Protein AF-A0A534JZP1-F1 (afdb_monomer_lite)

Secondary structure (DSSP, 8-state):
---HHHHHHHHHHHHHHHHHHHHHHTTS-HHHHH--S-GGG--TTGGG--SHHHHHHHHHHHHHHHHHHHHH--GGGTTSEE--TT-SS-EEHHHHHHHHHHHHHHHHHHHHHHHHHTT-PPPP--HHHHHHHHTT--S--

Foldseek 3Di:
DDWLVNLVLLLVLLLLQVVQQLVVVLPDDVVLVPPDPDPVPPDPPCVPQPDSVSVVVVSVVVSVVVCVVSVPDGRVQQQPWDDDPPDPGTDGNVVVSVVVSVVSVVVVVVVCVSCVVVVHHRDDRDSVQSSCVVVVNHDDD

pLDDT: mean 88.07, std 13.94, range [44.25, 98.25]

Structure (mmCIF, N/CA/C/O backbone):
data_AF-A0A534JZP1-F1
#
_entry.id   AF-A0A534JZP1-F1
#
loop_
_atom_site.group_PDB
_atom_site.id
_atom_site.type_symbol
_atom_site.label_atom_id
_atom_site.label_alt_id
_atom_site.label_comp_id
_atom_site.label_asym_id
_atom_site.label_entity_id
_atom_site.label_seq_id
_atom_site.pdbx_PDB_ins_code
_atom_site.Cartn_x
_atom_site.Cartn_y
_atom_site.Cartn_z
_atom_site.occupancy
_atom_site.B_iso_or_equiv
_atom_site.auth_seq_id
_atom_site.auth_comp_id
_atom_site.auth_asym_id
_atom_site.auth_atom_id
_atom_site.pdbx_PDB_model_num
ATOM 1 N N . MET A 1 1 ? -7.960 -10.855 17.796 1.00 68.06 1 MET A N 1
ATOM 2 C CA . MET A 1 1 ? -8.647 -9.698 17.181 1.00 68.06 1 MET A CA 1
ATOM 3 C C . MET A 1 1 ? -7.576 -8.769 16.652 1.00 68.06 1 MET A C 1
ATOM 5 O O . MET A 1 1 ? -6.584 -8.606 17.349 1.00 68.06 1 MET A O 1
ATOM 9 N N . THR A 1 2 ? -7.760 -8.219 15.453 1.00 88.12 2 THR A N 1
ATOM 10 C CA . THR A 1 2 ? -6.848 -7.235 14.850 1.00 88.12 2 THR A CA 1
ATOM 11 C C . THR A 1 2 ? -6.820 -5.955 15.683 1.00 88.12 2 THR A C 1
ATOM 13 O O . THR A 1 2 ? -7.864 -5.493 16.143 1.00 88.12 2 THR A O 1
ATOM 16 N N . THR A 1 3 ? -5.638 -5.391 15.876 1.00 97.19 3 THR A N 1
ATOM 17 C CA . THR A 1 3 ? -5.370 -4.204 16.691 1.00 97.19 3 THR A CA 1
ATOM 18 C C . THR A 1 3 ? -5.022 -3.002 15.818 1.00 97.19 3 THR A C 1
ATOM 20 O O . THR A 1 3 ? -4.689 -3.128 14.637 1.00 97.19 3 THR A O 1
ATOM 23 N N . ALA A 1 4 ? -5.037 -1.803 16.400 1.00 97.25 4 ALA A N 1
ATOM 24 C CA . ALA A 1 4 ? -4.534 -0.613 15.724 1.00 97.25 4 ALA A CA 1
ATOM 25 C C . ALA A 1 4 ? -3.031 -0.729 15.411 1.00 97.25 4 ALA A C 1
ATOM 27 O O . ALA A 1 4 ? -2.550 -0.080 14.486 1.00 97.25 4 ALA A O 1
ATOM 28 N N . SER A 1 5 ? -2.278 -1.536 16.171 1.00 97.31 5 SER A N 1
ATOM 29 C CA . SER A 1 5 ? -0.872 -1.825 15.866 1.00 97.31 5 SER A CA 1
ATOM 30 C C . SER A 1 5 ? -0.733 -2.637 14.583 1.00 97.31 5 SER A C 1
ATOM 32 O O . SER A 1 5 ? 0.073 -2.267 13.733 1.00 97.31 5 SER A O 1
ATOM 34 N N . ASP A 1 6 ? -1.570 -3.658 14.393 1.00 97.38 6 ASP A N 1
ATOM 35 C CA . ASP A 1 6 ? -1.544 -4.490 13.184 1.00 97.38 6 ASP A CA 1
ATOM 36 C C . ASP A 1 6 ? -1.789 -3.637 11.932 1.00 97.38 6 ASP A C 1
ATOM 38 O O . ASP A 1 6 ? -1.060 -3.740 10.949 1.00 97.38 6 ASP A O 1
ATOM 42 N N . PHE A 1 7 ? -2.744 -2.701 11.987 1.00 98.00 7 PHE A N 1
ATOM 43 C CA . PHE A 1 7 ? -2.982 -1.769 10.880 1.00 98.00 7 PHE A CA 1
ATOM 44 C C . PHE A 1 7 ? -1.802 -0.831 10.609 1.00 98.00 7 PHE A C 1
ATOM 46 O O . PHE A 1 7 ? -1.539 -0.510 9.454 1.00 98.00 7 PHE A O 1
ATOM 53 N N . ARG A 1 8 ? -1.048 -0.409 11.631 1.00 97.81 8 ARG A N 1
ATOM 54 C CA . ARG A 1 8 ? 0.178 0.377 11.404 1.00 97.81 8 ARG A CA 1
ATOM 55 C C . ARG A 1 8 ? 1.238 -0.438 10.677 1.00 97.81 8 ARG A C 1
ATOM 57 O O . ARG A 1 8 ? 1.936 0.116 9.836 1.00 97.81 8 ARG A O 1
ATOM 64 N N . GLU A 1 9 ? 1.370 -1.723 10.991 1.00 97.25 9 GLU A N 1
ATOM 65 C CA . GLU A 1 9 ? 2.304 -2.600 10.282 1.00 97.25 9 GLU A CA 1
ATOM 66 C C . GLU A 1 9 ? 1.867 -2.828 8.835 1.00 97.25 9 GLU A C 1
ATOM 68 O O . GLU A 1 9 ? 2.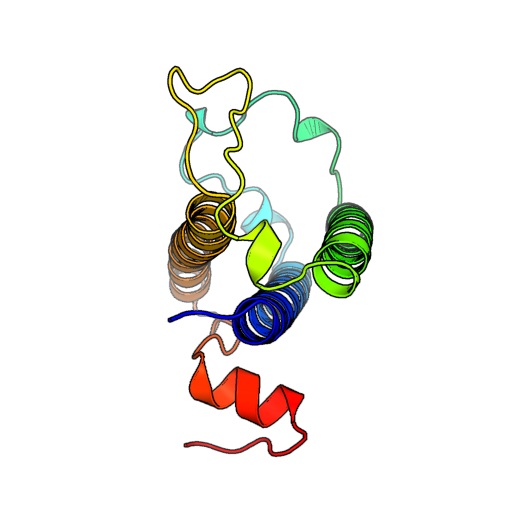672 -2.633 7.926 1.00 97.25 9 GLU A O 1
ATOM 73 N N . ILE A 1 10 ? 0.584 -3.137 8.620 1.00 97.56 10 ILE A N 1
ATOM 74 C CA . ILE A 1 10 ? 0.003 -3.329 7.285 1.00 97.56 10 ILE A CA 1
ATOM 75 C C . ILE A 1 10 ? 0.233 -2.102 6.404 1.00 97.56 10 ILE A C 1
ATOM 77 O O . ILE A 1 10 ? 0.708 -2.224 5.280 1.00 97.56 10 ILE A O 1
ATOM 81 N N . TYR A 1 11 ? -0.042 -0.904 6.916 1.00 98.00 11 TYR A N 1
ATOM 82 C CA . TYR A 1 11 ? 0.107 0.307 6.117 1.00 98.00 11 TYR A CA 1
ATOM 83 C C . TYR A 1 11 ? 1.567 0.701 5.889 1.00 98.00 11 TYR A C 1
ATOM 85 O O . TYR A 1 11 ? 1.893 1.164 4.803 1.00 98.00 11 TYR A O 1
ATOM 93 N N . ARG A 1 12 ? 2.481 0.461 6.841 1.00 97.75 12 ARG A N 1
ATOM 94 C CA . ARG A 1 12 ? 3.923 0.654 6.587 1.00 97.75 12 ARG A CA 1
ATOM 95 C C . ARG A 1 12 ? 4.416 -0.227 5.445 1.00 97.75 12 ARG A C 1
ATOM 97 O O . ARG A 1 12 ? 5.172 0.251 4.603 1.00 97.75 12 ARG A O 1
ATOM 104 N N . TYR A 1 13 ? 3.975 -1.482 5.420 1.00 97.75 13 TYR A N 1
ATOM 105 C CA . TYR A 1 13 ? 4.215 -2.389 4.305 1.00 97.75 13 TYR A CA 1
ATOM 106 C C . TYR A 1 13 ? 3.604 -1.839 3.006 1.00 97.75 13 TYR A C 1
ATOM 108 O O . TYR A 1 13 ? 4.333 -1.665 2.033 1.00 97.75 13 TYR A O 1
ATOM 116 N N . ASN A 1 14 ? 2.321 -1.454 3.009 1.00 97.88 14 ASN A N 1
ATOM 117 C CA . ASN A 1 14 ? 1.649 -0.906 1.827 1.00 97.88 14 ASN A CA 1
ATOM 118 C C . ASN A 1 14 ? 2.400 0.306 1.253 1.00 97.88 14 ASN A C 1
ATOM 120 O O . ASN A 1 14 ? 2.597 0.384 0.044 1.00 97.88 14 ASN A O 1
ATOM 124 N N . TRP A 1 15 ? 2.849 1.232 2.108 1.00 97.94 15 TRP A N 1
ATOM 125 C CA . TRP A 1 15 ? 3.606 2.416 1.696 1.00 97.94 15 TRP A CA 1
ATOM 126 C C . TRP A 1 15 ? 4.979 2.072 1.139 1.00 97.94 15 TRP A C 1
ATOM 128 O O . TRP A 1 15 ? 5.440 2.734 0.212 1.00 97.94 15 TRP A O 1
ATOM 138 N N . ARG A 1 16 ? 5.655 1.069 1.711 1.00 97.44 16 ARG A N 1
ATOM 139 C CA . ARG A 1 16 ? 6.945 0.611 1.196 1.00 97.44 16 ARG A CA 1
ATOM 140 C C . ARG A 1 16 ? 6.783 0.041 -0.209 1.00 97.44 16 ARG A C 1
ATOM 142 O O . ARG A 1 16 ? 7.466 0.505 -1.112 1.00 97.44 16 ARG A O 1
ATOM 149 N N . VAL A 1 17 ? 5.824 -0.863 -0.397 1.00 97.25 17 VAL A N 1
ATOM 150 C CA . VAL A 1 17 ? 5.553 -1.468 -1.706 1.00 97.25 17 VAL A CA 1
ATOM 151 C C . VAL A 1 17 ? 5.130 -0.409 -2.728 1.00 97.25 17 VAL A C 1
ATOM 153 O O . VAL A 1 17 ? 5.655 -0.397 -3.834 1.00 97.25 17 VAL A O 1
ATOM 156 N N . LEU A 1 18 ? 4.261 0.543 -2.364 1.00 96.25 18 LEU A N 1
ATOM 157 C CA . LEU A 1 18 ? 3.887 1.643 -3.266 1.00 96.25 18 LEU A CA 1
ATOM 158 C C . LEU A 1 18 ? 5.093 2.465 -3.731 1.00 96.25 18 LEU A C 1
ATOM 160 O O . LEU A 1 18 ? 5.197 2.785 -4.914 1.00 96.25 18 LEU A O 1
ATOM 164 N N . ARG A 1 19 ? 6.011 2.802 -2.817 1.00 97.06 19 ARG A N 1
ATOM 165 C CA . ARG A 1 19 ? 7.239 3.533 -3.163 1.00 97.06 19 ARG A CA 1
ATOM 166 C C . ARG A 1 19 ? 8.127 2.722 -4.091 1.00 97.06 19 ARG A C 1
ATOM 168 O O . ARG A 1 19 ? 8.572 3.260 -5.098 1.00 97.06 19 ARG A O 1
ATOM 175 N N . ASP A 1 20 ? 8.324 1.444 -3.790 1.00 96.81 20 ASP A N 1
ATOM 176 C CA . ASP A 1 20 ? 9.180 0.569 -4.586 1.00 96.81 20 ASP A CA 1
ATOM 177 C C . ASP A 1 20 ? 8.605 0.373 -6.007 1.00 96.81 20 ASP A C 1
ATOM 179 O O . ASP A 1 20 ? 9.343 0.431 -6.992 1.00 96.81 20 ASP A O 1
ATOM 183 N N . PHE A 1 21 ? 7.279 0.259 -6.147 1.00 96.00 21 PHE A N 1
ATOM 184 C CA . PHE A 1 21 ? 6.603 0.247 -7.452 1.00 96.00 21 PHE A CA 1
ATOM 185 C C . PHE A 1 21 ? 6.697 1.589 -8.178 1.00 96.00 21 PHE A C 1
ATOM 187 O O . PHE A 1 21 ? 6.966 1.610 -9.377 1.00 96.00 21 PHE A O 1
ATOM 194 N N . CYS A 1 22 ? 6.544 2.715 -7.480 1.00 94.56 22 CYS A N 1
ATOM 195 C CA . CYS A 1 22 ? 6.742 4.039 -8.070 1.00 94.56 22 CYS A CA 1
ATOM 196 C C . CYS A 1 22 ? 8.183 4.214 -8.596 1.00 94.56 22 CYS A C 1
ATOM 198 O O . CYS A 1 22 ? 8.387 4.708 -9.707 1.00 94.56 22 CYS A O 1
ATOM 200 N N . ASP A 1 23 ? 9.184 3.752 -7.838 1.00 94.81 23 ASP A N 1
ATOM 201 C CA . ASP A 1 23 ? 10.594 3.734 -8.240 1.00 94.81 23 ASP A CA 1
ATOM 202 C C . ASP A 1 23 ? 10.822 2.856 -9.472 1.00 94.81 23 ASP A C 1
ATOM 204 O O . ASP A 1 23 ? 11.536 3.261 -10.391 1.00 94.81 23 ASP A O 1
ATOM 208 N N . ALA A 1 24 ? 10.229 1.665 -9.512 1.00 94.25 24 ALA A N 1
ATOM 209 C CA . ALA A 1 24 ? 10.363 0.755 -10.644 1.00 94.25 24 ALA A CA 1
ATOM 210 C C . ALA A 1 24 ? 9.710 1.321 -11.910 1.00 94.25 24 ALA A C 1
ATOM 212 O O . ALA A 1 24 ? 10.357 1.371 -12.954 1.00 94.25 24 ALA A O 1
A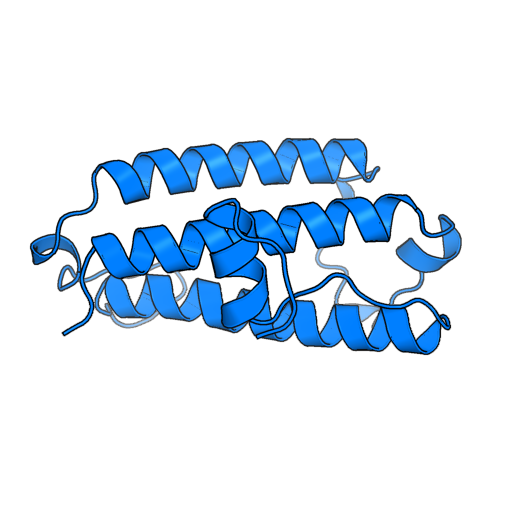TOM 213 N N . LEU A 1 25 ? 8.486 1.844 -11.800 1.00 92.31 25 LEU A N 1
ATOM 214 C CA . LEU A 1 25 ? 7.786 2.497 -12.908 1.00 92.31 25 LEU A CA 1
ATOM 215 C C . LEU A 1 25 ? 8.580 3.691 -13.457 1.00 92.31 25 LEU A C 1
ATOM 217 O O . LEU A 1 25 ? 8.672 3.854 -14.667 1.00 92.31 25 LEU A O 1
ATOM 221 N N . SER A 1 26 ? 9.236 4.485 -12.601 1.00 91.38 26 SER A N 1
ATOM 222 C CA . SER A 1 26 ? 10.048 5.628 -13.059 1.00 91.38 26 SER A CA 1
ATOM 223 C C . SER A 1 26 ? 11.283 5.260 -13.888 1.00 91.38 26 SER A C 1
ATOM 225 O O . SER A 1 26 ? 11.893 6.141 -14.491 1.00 91.38 26 SER A O 1
ATOM 227 N N . LYS A 1 27 ? 11.660 3.978 -13.920 1.00 90.75 27 LYS A N 1
ATOM 228 C CA . LYS A 1 27 ? 12.787 3.464 -14.711 1.00 90.75 27 LYS A CA 1
ATOM 229 C C . LYS A 1 27 ? 12.340 2.875 -16.048 1.00 90.75 27 LYS A C 1
ATOM 231 O O . LYS A 1 27 ? 13.194 2.599 -16.889 1.00 90.75 27 LYS A O 1
ATOM 236 N N . LEU A 1 28 ? 11.037 2.662 -16.236 1.00 88.50 28 LEU A N 1
ATOM 237 C CA . LEU A 1 28 ? 10.485 2.193 -17.499 1.00 88.50 28 LEU A CA 1
ATOM 238 C C . LEU A 1 28 ? 10.521 3.315 -18.542 1.00 88.50 28 LEU A C 1
ATOM 240 O O . LEU A 1 28 ? 10.449 4.498 -18.191 1.00 88.50 28 LEU A O 1
ATOM 244 N N . PRO A 1 29 ? 10.628 2.973 -19.834 1.00 84.44 29 PRO A N 1
ATOM 245 C CA . PRO A 1 29 ? 10.598 3.984 -20.873 1.00 84.44 29 PRO A CA 1
ATOM 246 C C . PRO A 1 29 ? 9.188 4.616 -20.964 1.00 84.44 29 PRO A C 1
ATOM 248 O O . PRO A 1 29 ? 8.195 3.931 -20.709 1.00 84.44 29 PRO A O 1
ATOM 251 N N . PRO A 1 30 ? 9.047 5.911 -21.304 1.00 78.81 30 PRO A N 1
ATOM 252 C CA . PRO A 1 30 ? 7.761 6.616 -21.233 1.00 78.81 30 PRO A CA 1
ATOM 253 C C . PRO A 1 30 ? 6.617 5.952 -22.013 1.00 78.81 30 PRO A C 1
ATOM 255 O O . PRO A 1 30 ? 5.472 5.970 -21.571 1.00 78.81 30 PRO A O 1
ATOM 258 N N . GLU A 1 31 ? 6.908 5.325 -23.152 1.00 76.88 31 GLU A N 1
ATOM 259 C CA . GLU A 1 31 ? 5.927 4.596 -23.957 1.00 76.88 31 GLU A CA 1
ATOM 260 C C . GLU A 1 31 ? 5.291 3.412 -23.214 1.00 76.88 31 GLU A C 1
ATOM 262 O O . GLU A 1 31 ? 4.117 3.114 -23.438 1.00 76.88 31 GLU A O 1
ATOM 267 N N . ALA A 1 32 ? 6.025 2.787 -22.290 1.00 75.50 32 ALA A N 1
ATOM 268 C CA . ALA A 1 32 ? 5.538 1.696 -21.454 1.00 75.50 32 ALA A CA 1
ATOM 269 C C . ALA A 1 32 ? 4.557 2.175 -20.371 1.00 75.50 32 ALA A C 1
ATOM 271 O O . ALA A 1 32 ? 3.751 1.380 -19.894 1.00 75.50 32 ALA A O 1
ATOM 272 N N . LEU A 1 33 ? 4.600 3.462 -20.005 1.00 71.12 33 LEU A N 1
ATOM 273 C CA . LEU A 1 33 ? 3.734 4.066 -18.985 1.00 71.12 33 LEU A CA 1
ATOM 274 C C . LEU A 1 33 ? 2.397 4.565 -19.553 1.00 71.12 33 LEU A C 1
ATOM 276 O O . LEU A 1 33 ? 1.412 4.655 -18.826 1.00 71.12 33 LEU A O 1
ATOM 280 N N . VAL A 1 34 ? 2.353 4.905 -20.846 1.00 66.75 34 VAL A N 1
ATOM 281 C CA . VAL A 1 34 ? 1.167 5.493 -21.507 1.00 66.75 34 VAL A CA 1
ATOM 282 C C . VAL A 1 34 ? 0.363 4.451 -22.302 1.00 66.75 34 VAL A C 1
ATOM 284 O O . VAL A 1 34 ? -0.755 4.725 -22.749 1.00 66.75 34 VAL A O 1
ATOM 287 N N . ALA A 1 35 ? 0.899 3.240 -22.472 1.00 60.94 35 ALA A N 1
ATOM 288 C CA . ALA A 1 35 ? 0.207 2.126 -23.107 1.00 60.94 35 ALA A CA 1
ATOM 289 C C . ALA A 1 35 ? -0.924 1.603 -22.202 1.00 60.94 35 ALA A C 1
ATOM 291 O O . ALA A 1 35 ? -0.733 0.688 -21.407 1.00 60.94 35 ALA A O 1
ATOM 292 N N . SER A 1 36 ? -2.120 2.192 -22.308 1.00 57.41 36 SER A N 1
ATOM 293 C CA . SER A 1 36 ? -3.292 1.664 -21.602 1.00 57.41 36 SER A CA 1
ATOM 294 C C . SER A 1 36 ? -3.711 0.318 -22.192 1.00 57.41 36 SER A C 1
ATOM 296 O O . SER A 1 36 ? -3.909 0.207 -23.404 1.00 57.41 36 SER A O 1
ATOM 298 N N . ALA A 1 37 ? -3.922 -0.679 -21.332 1.00 54.56 37 ALA A N 1
ATOM 299 C CA . ALA A 1 37 ? -4.564 -1.934 -21.714 1.00 54.56 37 ALA A CA 1
ATOM 300 C C . ALA A 1 37 ? -6.081 -1.767 -21.953 1.00 54.56 37 ALA A C 1
ATOM 302 O O . ALA A 1 37 ? -6.681 -2.582 -22.650 1.00 54.56 37 ALA A O 1
ATOM 303 N N . ASP A 1 38 ? -6.692 -0.696 -21.426 1.00 52.69 38 ASP A N 1
ATOM 304 C CA . ASP A 1 38 ? -8.117 -0.401 -21.583 1.00 52.69 38 ASP A CA 1
ATOM 305 C C . ASP A 1 38 ? -8.369 1.108 -21.763 1.00 52.69 38 ASP A C 1
ATOM 307 O O . ASP A 1 38 ? -8.113 1.938 -20.886 1.00 52.69 38 ASP A O 1
ATOM 311 N N . SER A 1 39 ? -8.894 1.492 -22.928 1.00 51.53 39 SER A N 1
ATOM 312 C CA . SER A 1 39 ? -9.246 2.886 -23.230 1.00 51.53 39 SER A CA 1
ATOM 313 C C . SER A 1 39 ? -10.370 3.451 -22.346 1.00 51.53 39 SER A C 1
ATOM 315 O O . SER A 1 39 ? -10.510 4.671 -22.273 1.00 51.53 39 SER A O 1
ATOM 317 N N . ALA A 1 40 ? -11.148 2.594 -21.672 1.00 55.50 40 ALA A N 1
ATOM 318 C CA . ALA A 1 40 ? -12.269 2.987 -20.821 1.00 55.50 40 ALA A CA 1
ATOM 319 C C . ALA A 1 40 ? -11.858 3.405 -19.394 1.00 55.50 40 ALA A C 1
ATOM 321 O O . ALA A 1 40 ? -12.632 4.098 -18.739 1.00 55.50 40 ALA A O 1
ATOM 322 N N . ILE A 1 41 ? -10.649 3.052 -18.929 1.00 51.94 41 ILE A N 1
ATOM 323 C CA . ILE A 1 41 ? -10.131 3.406 -17.584 1.00 51.94 41 ILE A CA 1
ATOM 324 C C . ILE A 1 41 ? -9.579 4.847 -17.523 1.00 51.94 41 ILE A C 1
ATOM 326 O O . ILE A 1 41 ? -9.207 5.343 -16.462 1.00 51.94 41 ILE A O 1
ATOM 330 N N . ARG A 1 42 ? -9.596 5.594 -18.635 1.00 51.25 42 ARG A N 1
ATOM 331 C CA . ARG A 1 42 ? -9.367 7.048 -18.613 1.00 51.25 42 ARG A CA 1
ATOM 332 C C . ARG A 1 42 ? -10.586 7.781 -18.034 1.00 51.25 42 ARG A C 1
ATOM 334 O O . ARG A 1 42 ? -11.322 8.452 -18.757 1.00 51.25 42 ARG A O 1
ATOM 341 N N . GLU A 1 43 ? -10.809 7.667 -16.727 1.00 48.41 43 GLU A N 1
ATOM 342 C CA . GLU A 1 43 ? -11.611 8.662 -16.015 1.00 48.41 43 GLU A CA 1
ATOM 343 C C . GLU A 1 43 ? -10.855 10.001 -15.970 1.00 48.41 43 GLU A C 1
ATOM 345 O O . GLU A 1 43 ? -9.641 10.059 -15.778 1.00 48.41 43 GLU A O 1
ATOM 350 N N . LYS A 1 44 ? -11.609 11.082 -16.191 1.00 44.25 44 LYS A N 1
ATOM 351 C CA . LYS A 1 44 ? -11.164 12.447 -16.524 1.00 44.25 44 LYS A CA 1
ATOM 352 C C . LYS A 1 44 ? -10.262 13.167 -15.507 1.00 44.25 44 LYS A C 1
ATOM 354 O O . LYS A 1 44 ? -9.786 14.247 -15.837 1.00 44.25 44 LYS A O 1
ATOM 359 N N . ASP A 1 45 ? -10.027 12.622 -14.317 1.00 52.06 45 ASP A N 1
ATOM 360 C CA . ASP A 1 45 ? -9.342 13.354 -13.236 1.00 52.06 45 ASP A CA 1
ATOM 361 C C . ASP A 1 45 ? -7.839 13.050 -13.116 1.00 52.06 45 ASP A C 1
ATOM 363 O O . ASP A 1 45 ? -7.113 13.801 -12.468 1.00 52.06 45 ASP A O 1
ATOM 367 N N . PHE A 1 46 ? -7.327 12.001 -13.769 1.00 53.06 46 PHE A N 1
ATOM 368 C CA . PHE A 1 46 ? -5.882 11.713 -13.758 1.00 53.06 46 PHE A CA 1
ATOM 369 C C . PHE A 1 46 ? -5.090 12.461 -14.839 1.00 53.06 46 PHE A C 1
ATOM 371 O O . PHE A 1 46 ? -3.861 12.395 -14.837 1.00 53.06 46 PHE A O 1
ATOM 378 N N . ASP A 1 47 ? -5.760 13.242 -15.697 1.00 55.12 47 ASP A N 1
ATOM 379 C CA . ASP A 1 47 ? -5.114 14.148 -16.659 1.00 55.12 47 ASP A CA 1
ATOM 380 C C . ASP A 1 47 ? -4.261 15.237 -15.962 1.00 55.12 47 ASP A C 1
ATOM 382 O O . ASP A 1 47 ? -3.509 15.951 -16.621 1.00 55.12 47 ASP A O 1
ATOM 386 N N . GLU A 1 48 ? -4.325 15.375 -14.633 1.00 59.81 48 GLU A N 1
ATOM 387 C CA . GLU A 1 48 ? -3.503 16.323 -13.870 1.00 59.81 48 GLU A CA 1
ATOM 388 C C . GLU A 1 48 ? -2.094 15.812 -13.528 1.00 59.81 48 GLU A C 1
ATOM 390 O O . GLU A 1 48 ? -1.222 16.626 -13.230 1.00 59.81 48 GLU A O 1
ATOM 395 N N . VAL A 1 49 ? -1.843 14.497 -13.563 1.00 71.06 49 VAL A N 1
ATOM 396 C CA . VAL A 1 49 ? -0.531 13.926 -13.211 1.00 71.06 49 VAL A CA 1
ATOM 397 C C . VAL A 1 49 ? 0.252 13.639 -14.487 1.00 71.06 49 VAL A C 1
ATOM 399 O O . VAL A 1 49 ? 0.025 12.642 -15.168 1.00 71.06 49 VAL A O 1
ATOM 402 N N . GLN A 1 50 ? 1.189 14.524 -14.818 1.00 75.38 50 GLN A N 1
ATOM 403 C CA . GLN A 1 50 ? 1.906 14.524 -16.098 1.00 75.38 50 GLN A CA 1
ATOM 404 C C . GLN A 1 50 ? 3.284 13.854 -16.016 1.00 75.38 50 GLN A C 1
ATOM 406 O O . GLN A 1 50 ? 3.963 13.683 -17.029 1.00 75.38 50 GLN A O 1
ATOM 411 N N . SER A 1 51 ? 3.728 13.483 -14.812 1.00 85.12 51 SER A N 1
ATOM 412 C CA . SER A 1 51 ? 5.033 12.857 -14.598 1.00 85.12 51 SER A CA 1
ATOM 413 C C . SER A 1 51 ? 5.062 11.927 -13.386 1.00 85.12 51 SER A C 1
ATOM 415 O O . SER A 1 51 ? 4.271 12.052 -12.448 1.00 85.12 51 SER A O 1
ATOM 417 N N . MET A 1 52 ? 6.048 11.026 -13.371 1.00 88.69 52 MET A N 1
ATOM 418 C CA . MET A 1 52 ? 6.322 10.162 -12.219 1.00 88.69 52 MET A CA 1
ATOM 419 C C . MET A 1 52 ? 6.712 10.957 -10.964 1.00 88.69 52 MET A C 1
ATOM 421 O O . MET A 1 52 ? 6.401 10.526 -9.855 1.00 88.69 52 MET A O 1
ATOM 425 N N . ASP A 1 53 ? 7.335 12.129 -11.118 1.00 89.75 53 ASP A N 1
ATOM 426 C CA . ASP A 1 53 ? 7.688 13.004 -9.994 1.00 89.75 53 ASP A CA 1
ATOM 427 C C . ASP A 1 53 ? 6.449 13.639 -9.354 1.00 89.75 53 ASP A C 1
ATOM 429 O O . ASP A 1 53 ? 6.326 13.678 -8.127 1.00 89.75 53 ASP A O 1
ATOM 433 N N . GLU A 1 54 ? 5.493 14.091 -10.169 1.00 88.44 54 GLU A N 1
ATOM 434 C CA . GLU A 1 54 ? 4.205 14.588 -9.679 1.00 88.44 54 GLU A CA 1
ATOM 435 C C . GLU A 1 54 ? 3.405 13.478 -8.994 1.00 88.44 54 GLU A C 1
ATOM 437 O O . GLU A 1 54 ? 2.880 13.694 -7.896 1.00 88.44 54 GLU A O 1
ATOM 442 N N . LEU A 1 55 ? 3.383 12.276 -9.586 1.00 88.56 55 LEU A N 1
ATOM 443 C CA . LEU A 1 55 ? 2.735 11.102 -9.001 1.00 88.56 55 LEU A CA 1
ATOM 444 C C . LEU A 1 55 ? 3.335 10.766 -7.634 1.00 88.56 55 LEU A C 1
ATOM 446 O O . LEU A 1 55 ? 2.608 10.629 -6.648 1.00 88.56 55 LEU A O 1
ATOM 450 N N . ARG A 1 56 ? 4.668 10.701 -7.549 1.00 92.81 56 ARG A N 1
ATOM 451 C CA . ARG A 1 56 ? 5.396 10.475 -6.296 1.00 92.81 56 ARG A CA 1
ATOM 452 C C . ARG A 1 56 ? 5.077 11.553 -5.267 1.00 92.81 56 ARG A C 1
ATOM 454 O O . ARG A 1 56 ? 4.790 11.243 -4.112 1.00 92.81 56 ARG A O 1
ATOM 461 N N . GLY A 1 57 ? 5.096 12.820 -5.674 1.00 91.75 57 GLY A N 1
ATOM 462 C CA . GLY A 1 57 ? 4.779 13.944 -4.797 1.00 91.75 57 GLY A CA 1
ATOM 463 C C . GLY A 1 57 ? 3.350 13.882 -4.252 1.00 91.75 57 GLY A C 1
ATOM 464 O O . GLY A 1 57 ? 3.115 14.220 -3.089 1.00 91.75 57 GLY A O 1
ATOM 465 N N . TYR A 1 58 ? 2.388 13.437 -5.060 1.00 90.50 58 TYR A N 1
ATOM 466 C CA . TYR A 1 58 ? 1.016 13.209 -4.616 1.00 90.50 58 TYR A CA 1
ATOM 467 C C . TYR A 1 58 ? 0.916 12.016 -3.657 1.00 90.50 58 TYR A C 1
ATOM 469 O O . TYR A 1 58 ? 0.349 12.156 -2.571 1.00 90.50 58 TYR A O 1
ATOM 477 N N . MET A 1 59 ? 1.536 10.886 -4.007 1.00 93.88 59 MET A N 1
ATOM 478 C CA . MET A 1 59 ? 1.599 9.680 -3.178 1.00 93.88 59 MET A CA 1
ATOM 479 C C . MET A 1 59 ? 2.133 9.993 -1.772 1.00 93.88 59 MET A C 1
ATOM 481 O O . MET A 1 59 ? 1.479 9.667 -0.783 1.00 93.88 59 MET A O 1
ATOM 485 N N . GLU A 1 60 ? 3.252 10.712 -1.652 1.00 96.69 60 GLU A N 1
ATOM 486 C CA . GLU A 1 60 ? 3.822 11.073 -0.345 1.00 96.69 60 GLU A CA 1
ATOM 487 C C . GLU A 1 60 ? 2.896 11.980 0.485 1.00 96.69 60 GLU A C 1
ATOM 489 O O . GLU A 1 60 ? 2.813 11.847 1.710 1.00 96.69 60 GLU A O 1
ATOM 494 N N . LYS A 1 61 ? 2.127 12.875 -0.156 1.00 95.19 61 LYS A N 1
ATOM 495 C CA . LYS A 1 61 ? 1.114 13.686 0.547 1.00 95.19 61 LYS A CA 1
ATOM 496 C C . LYS A 1 61 ? 0.001 12.817 1.133 1.00 95.19 61 LYS A C 1
ATOM 498 O O . LYS A 1 61 ? -0.486 13.135 2.224 1.00 95.19 61 LYS A O 1
ATOM 503 N N . ILE A 1 62 ? -0.425 11.771 0.421 1.00 93.94 62 ILE A N 1
ATOM 504 C CA . ILE A 1 62 ? -1.442 10.825 0.899 1.00 93.94 62 ILE A CA 1
ATOM 505 C C . ILE A 1 62 ? -0.875 9.959 2.023 1.00 93.94 62 ILE A C 1
ATOM 507 O O . ILE A 1 62 ? -1.467 9.944 3.103 1.00 93.94 62 ILE A O 1
ATOM 511 N N . ILE A 1 63 ? 0.315 9.376 1.845 1.00 97.00 63 ILE A N 1
ATOM 512 C CA . ILE A 1 63 ? 1.000 8.588 2.882 1.00 97.00 63 ILE A CA 1
ATOM 513 C C . ILE A 1 63 ? 1.125 9.396 4.181 1.00 97.00 63 ILE A C 1
ATOM 515 O O . ILE A 1 63 ? 0.754 8.923 5.252 1.00 97.00 63 ILE A O 1
ATOM 519 N N . ALA A 1 64 ? 1.535 10.666 4.105 1.00 97.69 64 ALA A N 1
ATOM 520 C CA . ALA A 1 64 ? 1.641 11.514 5.290 1.00 97.69 64 ALA A CA 1
ATOM 521 C C . ALA A 1 64 ? 0.281 11.769 5.980 1.00 97.69 64 ALA A C 1
ATOM 523 O O . ALA A 1 64 ? 0.221 11.959 7.199 1.00 97.69 64 ALA A O 1
ATOM 524 N N . LYS A 1 65 ? -0.832 11.823 5.231 1.00 97.12 65 LYS A N 1
ATOM 525 C CA . LYS A 1 65 ? -2.185 11.932 5.812 1.00 97.12 65 LYS A CA 1
ATOM 526 C C . LYS A 1 65 ? -2.579 10.637 6.520 1.00 97.12 65 LYS A C 1
ATOM 528 O O . LYS A 1 65 ? -3.078 10.710 7.645 1.00 97.12 65 LYS A O 1
ATOM 533 N N . GLU A 1 66 ? -2.331 9.494 5.892 1.00 97.19 66 GLU A N 1
ATOM 534 C CA . GLU A 1 66 ? -2.609 8.174 6.461 1.00 97.19 66 GLU A CA 1
ATOM 535 C C . GLU A 1 66 ? -1.785 7.925 7.722 1.00 97.19 66 GLU A C 1
ATOM 537 O O . GLU A 1 66 ? -2.333 7.536 8.751 1.00 97.19 66 GLU A O 1
ATOM 542 N N . GLU A 1 67 ? -0.495 8.254 7.709 1.00 97.88 67 GLU A N 1
ATOM 543 C CA . GLU A 1 67 ? 0.379 8.120 8.871 1.00 97.88 67 GLU A CA 1
ATOM 544 C C . GLU A 1 67 ? -0.118 8.940 10.065 1.00 97.88 67 GLU A C 1
ATOM 546 O O . GLU A 1 67 ? -0.220 8.429 11.188 1.00 97.88 67 GLU A O 1
ATOM 551 N N . ARG A 1 68 ? -0.513 10.200 9.834 1.00 98.25 68 ARG A N 1
ATOM 552 C CA . ARG A 1 68 ? -1.104 11.043 10.886 1.00 98.25 68 ARG A CA 1
ATOM 553 C C . ARG A 1 68 ? -2.401 10.459 11.437 1.00 98.25 68 ARG A C 1
ATOM 555 O O . ARG A 1 68 ? -2.673 10.620 12.630 1.00 98.25 68 ARG A O 1
ATOM 562 N N . PHE A 1 69 ? -3.205 9.823 10.589 1.00 97.50 69 PHE A N 1
ATOM 563 C CA . PHE A 1 69 ? -4.436 9.154 10.997 1.00 97.50 69 PHE A CA 1
ATOM 564 C C . PHE A 1 69 ? -4.138 7.904 11.840 1.00 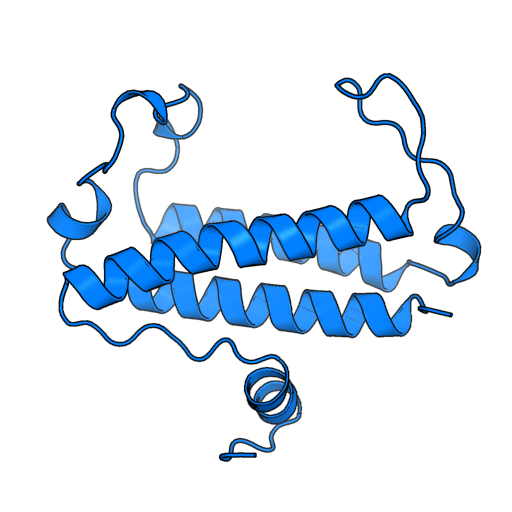97.50 69 PHE A C 1
ATOM 566 O O . PHE A 1 69 ? -4.589 7.811 12.983 1.00 97.50 69 PHE A O 1
ATOM 573 N N . LEU A 1 70 ? -3.307 6.991 11.332 1.00 97.69 70 LEU A N 1
ATOM 574 C CA . LEU A 1 70 ? -2.967 5.719 11.978 1.00 97.69 70 LEU A CA 1
ATOM 575 C C . LEU A 1 70 ? -2.193 5.901 13.286 1.00 97.69 70 LEU A C 1
ATOM 577 O O . LEU A 1 70 ? -2.363 5.128 14.230 1.00 97.69 70 LEU A O 1
ATOM 581 N N . THR A 1 71 ? -1.383 6.953 13.406 1.00 97.00 71 THR A N 1
ATOM 582 C CA . THR A 1 71 ? -0.697 7.281 14.667 1.00 97.00 71 THR A CA 1
ATOM 583 C C . THR A 1 71 ? -1.699 7.538 15.797 1.00 97.00 71 THR A C 1
ATOM 585 O O . THR A 1 71 ? -1.465 7.140 16.936 1.00 97.00 71 THR A O 1
ATOM 588 N N . LYS A 1 72 ? -2.857 8.131 15.486 1.00 97.19 72 LYS A N 1
ATOM 589 C CA . LYS A 1 72 ? -3.904 8.459 16.468 1.00 97.19 72 LYS A CA 1
ATOM 590 C C . LYS A 1 72 ? -4.912 7.330 16.696 1.00 97.19 72 LYS A C 1
ATOM 592 O O . LYS A 1 72 ? -5.674 7.415 17.658 1.00 97.19 72 LYS A O 1
ATOM 597 N N . LEU A 1 73 ? -4.917 6.311 15.836 1.00 97.50 73 LEU A N 1
ATOM 598 C CA . LEU A 1 73 ? -5.864 5.199 15.869 1.00 97.50 73 LEU A CA 1
ATOM 599 C C . LEU A 1 73 ? -5.718 4.366 17.151 1.00 97.50 73 LEU A C 1
ATOM 601 O O . LEU A 1 73 ? -4.616 3.955 17.521 1.00 97.50 73 LEU A O 1
ATOM 605 N N . LYS A 1 74 ? -6.829 4.086 17.827 1.00 97.69 74 LYS A N 1
ATOM 606 C CA . LYS A 1 74 ? -6.882 3.205 19.002 1.00 97.69 74 LYS A CA 1
ATOM 607 C C . LYS A 1 74 ? -7.735 1.987 18.686 1.00 97.69 74 LYS A C 1
ATOM 609 O O . LYS A 1 74 ? -8.630 2.063 17.853 1.00 97.69 74 LYS A O 1
ATOM 614 N N . ASP A 1 75 ? -7.524 0.893 19.411 1.00 98.00 75 ASP A N 1
ATOM 615 C CA . ASP A 1 75 ? -8.271 -0.355 19.192 1.00 98.00 75 ASP A CA 1
ATOM 616 C C . ASP A 1 75 ? -9.789 -0.144 19.271 1.00 98.00 75 ASP A C 1
ATOM 618 O O . ASP A 1 75 ? -10.532 -0.626 18.424 1.00 98.00 75 ASP A O 1
ATOM 622 N N . LYS A 1 76 ? -10.249 0.687 20.216 1.00 96.44 76 LYS A N 1
ATOM 623 C CA . LYS A 1 76 ? -11.672 1.041 20.358 1.00 96.44 76 LYS A CA 1
ATOM 624 C C . LYS A 1 76 ? -12.270 1.772 19.148 1.00 96.44 76 LYS A C 1
ATOM 626 O O . LYS A 1 76 ? -13.487 1.823 19.014 1.00 96.44 76 LYS A O 1
ATOM 631 N N . ASP A 1 77 ? -11.439 2.390 18.310 1.00 97.06 77 ASP A N 1
ATOM 632 C CA . ASP A 1 77 ? -11.900 3.137 17.140 1.00 97.06 77 ASP A CA 1
ATOM 633 C C . ASP A 1 77 ? -12.196 2.195 15.960 1.00 97.06 77 ASP A C 1
ATOM 635 O O . ASP A 1 77 ? -12.896 2.593 15.031 1.00 97.06 77 ASP A O 1
ATOM 639 N N . LEU A 1 78 ? -11.696 0.952 15.991 1.00 97.38 78 LEU A N 1
ATOM 640 C CA . LEU A 1 78 ? -11.833 -0.024 14.903 1.00 97.38 78 LEU A CA 1
ATOM 641 C C . LEU A 1 78 ? -13.281 -0.473 14.671 1.00 97.38 78 LEU A C 1
ATOM 643 O O . LEU A 1 78 ? -13.647 -0.794 13.540 1.00 97.38 78 LEU A O 1
ATOM 647 N N . ASP A 1 79 ? -14.105 -0.468 15.718 1.00 96.44 79 ASP A N 1
ATOM 648 C CA . ASP A 1 79 ? -15.536 -0.790 15.660 1.00 96.44 79 ASP A CA 1
ATOM 649 C C . ASP A 1 79 ? -16.415 0.410 15.283 1.00 96.44 79 ASP A C 1
ATOM 651 O O . ASP A 1 79 ? -17.621 0.261 15.072 1.00 96.44 79 ASP A O 1
ATOM 655 N N . ARG A 1 80 ? -15.839 1.616 15.187 1.00 96.38 80 ARG A N 1
ATOM 656 C CA . ARG A 1 80 ? -16.594 2.814 14.818 1.00 96.38 80 ARG A CA 1
ATOM 657 C C . ARG A 1 80 ? -17.157 2.651 13.408 1.00 96.38 80 ARG A C 1
ATOM 659 O O . ARG A 1 80 ? -16.407 2.412 12.465 1.00 96.38 80 ARG A O 1
ATOM 666 N N . GLY A 1 81 ? -18.466 2.852 13.267 1.00 96.25 81 GLY A N 1
ATOM 667 C CA . GLY A 1 81 ? -19.128 2.873 11.967 1.00 96.25 81 GLY A CA 1
ATOM 668 C C . GLY A 1 81 ? -18.627 4.028 11.099 1.00 96.25 81 GLY A C 1
ATOM 669 O O . GLY A 1 81 ? -18.614 5.185 11.529 1.00 96.25 81 GLY A O 1
ATOM 670 N N . VAL A 1 82 ? -18.229 3.709 9.874 1.00 95.38 82 VAL A N 1
ATOM 671 C CA . VAL A 1 82 ? -17.914 4.655 8.806 1.00 95.38 82 VAL A CA 1
ATOM 672 C C . VAL A 1 82 ? -18.838 4.395 7.624 1.00 95.38 82 VAL A C 1
ATOM 674 O O . VAL A 1 82 ? -19.155 3.250 7.305 1.00 95.38 82 VAL A O 1
ATOM 677 N N . GLN A 1 83 ? -19.305 5.466 6.991 1.00 93.75 83 GLN A N 1
ATOM 678 C CA . GLN A 1 83 ? -20.147 5.388 5.805 1.00 93.75 83 GLN A CA 1
ATOM 679 C C . GLN A 1 83 ? -19.711 6.475 4.821 1.00 93.75 83 GLN A C 1
ATOM 681 O O . GLN A 1 83 ? -20.029 7.643 5.042 1.00 93.75 83 GLN A O 1
ATOM 686 N N . PRO A 1 84 ? -18.959 6.122 3.769 1.00 87.00 84 PRO A N 1
ATOM 687 C CA . PRO A 1 84 ? -18.704 7.054 2.683 1.00 87.00 84 PRO A CA 1
ATOM 688 C C . PRO A 1 84 ? -19.992 7.307 1.886 1.00 87.00 84 PRO A C 1
ATOM 690 O O . PRO A 1 84 ? -20.899 6.473 1.876 1.00 87.00 84 PRO A O 1
ATOM 693 N N . GLU A 1 85 ? -20.059 8.446 1.197 1.00 89.19 85 GLU A N 1
ATOM 694 C CA . GLU A 1 85 ? -21.258 8.913 0.480 1.00 89.19 85 GLU A CA 1
ATOM 695 C C . GLU A 1 85 ? -21.764 7.937 -0.596 1.00 89.19 85 GLU A C 1
ATOM 697 O O . GLU A 1 85 ? -22.964 7.854 -0.846 1.00 89.19 85 GLU A O 1
ATOM 702 N N . TRP A 1 86 ? -20.870 7.131 -1.175 1.00 84.88 86 TRP A N 1
ATOM 703 C CA . TRP A 1 86 ? -21.180 6.139 -2.209 1.00 84.88 86 TRP A CA 1
ATOM 704 C C . TRP A 1 86 ? -21.593 4.760 -1.662 1.00 84.88 86 TRP A C 1
ATOM 706 O O . TRP A 1 86 ? -21.785 3.816 -2.431 1.00 84.88 86 TRP A O 1
ATOM 716 N N . LYS A 1 87 ? -21.720 4.588 -0.338 1.00 88.06 87 LYS A N 1
ATOM 717 C CA . LYS A 1 87 ? -22.187 3.335 0.282 1.00 88.06 87 LYS A CA 1
ATOM 718 C C . LYS A 1 87 ? -23.509 3.555 1.010 1.00 88.06 87 LYS A C 1
ATOM 720 O O . LYS A 1 87 ? -23.709 4.521 1.739 1.00 88.06 87 LYS A O 1
ATOM 725 N N . THR A 1 88 ? -24.408 2.585 0.873 1.00 91.50 88 THR A N 1
ATOM 726 C CA . THR A 1 88 ? -25.767 2.641 1.436 1.00 91.50 88 THR A CA 1
ATOM 727 C C . THR A 1 88 ? -25.854 2.218 2.903 1.00 91.50 88 THR A C 1
ATOM 729 O O . THR A 1 88 ? -26.903 2.391 3.522 1.00 91.50 88 THR A O 1
ATOM 732 N N . ARG A 1 89 ? -24.784 1.643 3.471 1.00 91.81 89 ARG A N 1
ATOM 733 C CA . ARG A 1 89 ? -24.737 1.169 4.862 1.00 91.81 89 ARG A CA 1
ATOM 734 C C . ARG A 1 89 ? -23.393 1.488 5.524 1.00 91.81 89 ARG A C 1
ATOM 736 O O . ARG A 1 89 ? -22.361 1.383 4.852 1.00 91.81 89 ARG A O 1
ATOM 743 N N . PRO A 1 90 ? -23.388 1.818 6.829 1.00 95.62 90 PRO A N 1
ATOM 744 C CA . PRO A 1 90 ? -22.154 1.940 7.587 1.00 95.62 90 PRO A CA 1
ATOM 745 C C . PRO A 1 90 ? -21.497 0.572 7.777 1.00 95.62 90 PRO A C 1
ATOM 747 O O . PRO A 1 90 ? -22.174 -0.453 7.872 1.00 95.62 90 PRO A O 1
ATOM 750 N N . HIS A 1 91 ? -20.176 0.574 7.873 1.00 95.25 91 HIS A N 1
ATOM 751 C CA . HIS A 1 91 ? -19.360 -0.592 8.197 1.00 95.25 91 HIS A CA 1
ATOM 752 C C . HIS A 1 91 ? -18.270 -0.203 9.205 1.00 95.25 91 HIS A C 1
ATOM 754 O O . HIS A 1 91 ? -17.944 0.980 9.325 1.00 95.25 91 HIS A O 1
ATOM 760 N N . PRO A 1 92 ? -17.729 -1.155 9.978 1.00 96.81 92 PRO A N 1
ATOM 761 C CA . PRO A 1 92 ? -16.625 -0.894 10.893 1.00 96.81 92 PRO A CA 1
ATOM 762 C C . PRO A 1 92 ? -15.410 -0.287 10.187 1.00 96.81 92 PRO A C 1
ATOM 764 O O . PRO A 1 92 ? -15.052 -0.692 9.081 1.00 96.81 92 PRO A O 1
ATOM 767 N N . LEU A 1 93 ? -14.722 0.635 10.860 1.00 96.88 93 LEU A N 1
ATOM 768 C CA . LEU A 1 93 ? -13.495 1.248 10.351 1.00 96.88 93 LEU A CA 1
ATOM 769 C C . LEU A 1 93 ? -12.434 0.207 9.961 1.00 96.88 93 LEU A C 1
ATOM 771 O O . LEU A 1 93 ? -11.759 0.387 8.953 1.00 96.88 93 LEU A O 1
ATOM 775 N N . ARG A 1 94 ? -12.301 -0.891 10.715 1.00 97.38 94 ARG A N 1
ATOM 776 C CA . ARG A 1 94 ? -11.376 -1.985 10.357 1.00 97.38 94 ARG A CA 1
ATOM 777 C C . ARG A 1 94 ? -11.630 -2.561 8.960 1.00 97.38 94 ARG A C 1
ATOM 779 O O . ARG A 1 94 ? -10.672 -2.899 8.277 1.00 97.38 94 ARG A O 1
ATOM 786 N N . ASP A 1 95 ? -12.887 -2.644 8.530 1.00 96.19 95 ASP A N 1
ATOM 787 C CA . ASP A 1 95 ? -13.247 -3.257 7.254 1.00 96.19 95 ASP A CA 1
ATOM 788 C C . ASP A 1 95 ? -12.905 -2.286 6.120 1.00 96.19 95 ASP A C 1
ATOM 790 O O . ASP A 1 95 ? -12.401 -2.702 5.084 1.00 96.19 95 ASP A O 1
ATOM 794 N N . ALA A 1 96 ? -13.069 -0.978 6.355 1.00 95.06 96 ALA A N 1
ATOM 795 C CA . ALA A 1 96 ? -12.598 0.055 5.436 1.00 95.06 96 ALA A CA 1
ATOM 796 C C . ALA A 1 96 ? -11.065 0.045 5.291 1.00 95.06 96 ALA A C 1
ATOM 798 O O . ALA A 1 96 ? -10.556 0.153 4.180 1.00 95.06 96 ALA A O 1
ATOM 799 N N . LEU A 1 97 ? -10.324 -0.115 6.395 1.00 96.88 97 LEU A N 1
ATOM 800 C CA . LEU A 1 97 ? -8.858 -0.205 6.362 1.00 96.88 97 LEU A CA 1
ATOM 801 C C . LEU A 1 97 ? -8.377 -1.464 5.623 1.00 96.88 97 LEU A C 1
ATOM 803 O O . LEU A 1 97 ? -7.424 -1.402 4.854 1.00 96.88 97 LEU A O 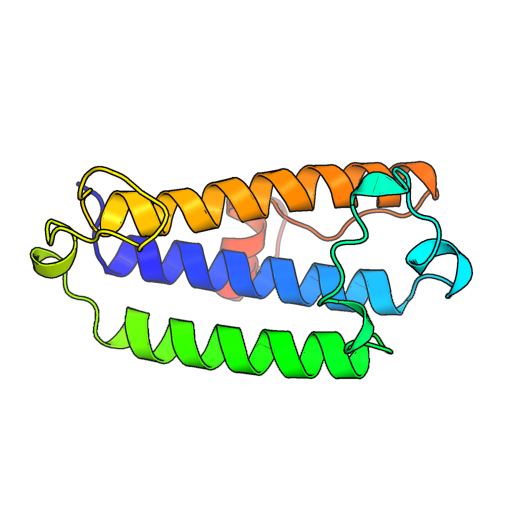1
ATOM 807 N N . LEU A 1 98 ? -9.052 -2.601 5.820 1.00 96.38 98 LEU A N 1
ATOM 808 C CA . LEU A 1 98 ? -8.759 -3.830 5.079 1.00 96.38 98 LEU A CA 1
ATOM 809 C C . LEU A 1 98 ? -9.100 -3.703 3.591 1.00 96.38 98 LEU A C 1
ATOM 811 O O . LEU A 1 98 ? -8.315 -4.163 2.767 1.00 96.38 98 LEU A O 1
ATOM 815 N N . GLN A 1 99 ? -10.218 -3.055 3.243 1.00 94.38 99 GLN A N 1
ATOM 816 C CA . GLN A 1 99 ? -10.588 -2.803 1.848 1.00 94.38 99 GLN A CA 1
ATOM 817 C C . GLN A 1 99 ? -9.456 -2.090 1.107 1.00 94.38 99 GLN A C 1
ATOM 819 O O . GLN A 1 99 ? -9.064 -2.547 0.042 1.00 94.38 99 GLN A O 1
ATOM 824 N N . VAL A 1 100 ? -8.899 -1.015 1.677 1.00 93.56 100 VAL A N 1
ATOM 825 C CA . VAL A 1 100 ? -7.798 -0.262 1.047 1.00 93.56 100 VAL A CA 1
ATOM 826 C C . VAL A 1 100 ? -6.592 -1.165 0.783 1.00 93.56 100 VAL A C 1
ATOM 828 O O . VAL A 1 100 ? -6.044 -1.145 -0.315 1.00 93.56 100 VAL A O 1
ATOM 831 N N . THR A 1 101 ? -6.209 -2.000 1.752 1.00 95.19 101 THR A N 1
ATOM 832 C CA . THR A 1 101 ? -5.109 -2.960 1.575 1.00 95.19 101 THR A CA 1
ATOM 833 C C . THR A 1 101 ? -5.393 -3.971 0.465 1.00 95.19 101 THR A C 1
ATOM 835 O O . THR A 1 101 ? -4.506 -4.256 -0.338 1.00 95.19 101 THR A O 1
ATOM 838 N N . PHE A 1 102 ? -6.610 -4.517 0.396 1.00 96.50 102 PHE A N 1
ATOM 839 C CA . PHE A 1 102 ? -6.961 -5.496 -0.633 1.00 96.50 102 PHE A CA 1
ATOM 840 C C . PHE A 1 102 ? -7.038 -4.883 -2.031 1.00 96.50 102 PHE A C 1
ATOM 842 O O . PHE A 1 102 ? -6.516 -5.482 -2.965 1.00 96.50 102 PHE A O 1
ATOM 849 N N . GLU A 1 103 ? -7.619 -3.693 -2.172 1.00 94.12 103 GLU A N 1
ATOM 850 C CA . GLU A 1 103 ? -7.669 -2.970 -3.450 1.00 94.12 103 GLU A CA 1
ATOM 851 C C . GLU A 1 103 ? -6.262 -2.608 -3.934 1.00 94.12 103 GLU A C 1
ATOM 853 O O . GLU A 1 103 ? -5.931 -2.793 -5.103 1.00 94.12 103 GLU A O 1
ATOM 858 N N . GLN A 1 104 ? -5.381 -2.172 -3.026 1.00 94.31 104 GLN A N 1
ATOM 859 C CA . GLN A 1 104 ? -3.991 -1.910 -3.387 1.00 94.31 104 GLN A CA 1
ATOM 860 C C . GLN A 1 104 ? -3.288 -3.185 -3.869 1.00 94.31 104 GLN A C 1
ATOM 862 O O . GLN A 1 104 ? -2.621 -3.160 -4.899 1.00 94.31 104 GLN A O 1
ATOM 867 N N . ALA A 1 105 ? -3.434 -4.303 -3.150 1.00 94.88 105 ALA A N 1
ATOM 868 C CA . ALA A 1 105 ? -2.842 -5.575 -3.560 1.00 94.88 105 ALA A CA 1
ATOM 869 C C . ALA A 1 105 ? -3.410 -6.072 -4.901 1.00 94.88 105 ALA A C 1
ATOM 871 O O . ALA A 1 105 ? -2.667 -6.618 -5.715 1.00 94.88 105 ALA A O 1
ATOM 872 N N . HIS A 1 106 ? -4.704 -5.851 -5.143 1.00 94.81 106 HIS A N 1
ATOM 873 C CA . HIS A 1 106 ? -5.368 -6.178 -6.400 1.00 94.81 106 HIS A CA 1
ATOM 874 C C . HIS A 1 106 ? -4.747 -5.418 -7.580 1.00 94.81 106 HIS A C 1
ATOM 876 O O . HIS A 1 106 ? -4.262 -6.056 -8.514 1.00 94.81 106 HIS A O 1
ATOM 882 N N . HIS A 1 107 ? -4.658 -4.088 -7.496 1.00 91.94 107 HIS A N 1
ATOM 883 C CA . HIS A 1 107 ? -4.064 -3.260 -8.552 1.00 91.94 107 HIS A CA 1
ATOM 884 C C . HIS A 1 107 ? -2.553 -3.465 -8.709 1.00 91.94 107 HIS A C 1
ATOM 886 O O . HIS A 1 107 ? -2.030 -3.440 -9.822 1.00 91.94 107 HIS A O 1
ATOM 892 N N . LEU A 1 108 ? -1.828 -3.734 -7.619 1.00 94.19 108 LEU A N 1
ATOM 893 C CA . LEU A 1 108 ? -0.425 -4.146 -7.715 1.00 94.19 108 LEU A CA 1
ATOM 894 C C . LEU A 1 108 ? -0.285 -5.462 -8.486 1.00 94.19 108 LEU A C 1
ATOM 896 O O . LEU A 1 108 ? 0.650 -5.595 -9.267 1.00 94.19 108 LEU A O 1
ATOM 900 N N . GLY A 1 109 ? -1.222 -6.401 -8.329 1.00 94.12 109 GLY A N 1
ATOM 901 C CA . GLY A 1 109 ? -1.285 -7.621 -9.137 1.00 94.12 109 GLY A CA 1
ATOM 902 C C . GLY A 1 109 ? -1.376 -7.341 -10.640 1.00 94.12 109 GLY A C 1
ATOM 903 O O . GLY A 1 109 ? -0.703 -8.000 -11.433 1.00 94.12 109 GLY A O 1
ATOM 904 N N . GLU A 1 110 ? -2.151 -6.330 -11.033 1.00 93.00 110 GLU A N 1
ATOM 905 C CA . GLU A 1 110 ? -2.244 -5.881 -12.427 1.00 93.00 110 GLU A CA 1
ATOM 906 C C . GLU A 1 110 ? -0.917 -5.273 -12.906 1.00 93.00 110 GLU A C 1
ATOM 908 O O . GLU A 1 110 ? -0.425 -5.629 -13.978 1.00 93.00 110 GLU A O 1
ATOM 913 N N . LEU A 1 111 ? -0.280 -4.428 -12.087 1.00 92.31 111 LEU A N 1
ATOM 914 C CA . LEU A 1 111 ? 1.037 -3.859 -12.398 1.00 92.31 111 LEU A CA 1
ATOM 915 C C . LEU A 1 111 ? 2.120 -4.936 -12.521 1.00 92.31 111 LEU A C 1
ATOM 917 O O . LEU A 1 111 ? 2.930 -4.879 -13.440 1.00 92.31 111 LEU A O 1
ATOM 921 N N . ILE A 1 112 ? 2.121 -5.939 -11.641 1.00 94.44 112 ILE A N 1
ATOM 922 C CA . ILE A 1 112 ? 3.037 -7.086 -11.705 1.00 94.44 112 ILE A CA 1
ATOM 923 C C . ILE A 1 112 ? 2.912 -7.793 -13.054 1.00 94.44 112 ILE A C 1
ATOM 925 O O . ILE A 1 112 ? 3.921 -8.111 -13.681 1.00 94.44 112 ILE A O 1
ATOM 929 N N . ALA A 1 113 ? 1.684 -8.017 -13.529 1.00 92.50 113 ALA A N 1
ATOM 930 C CA . ALA A 1 113 ? 1.470 -8.621 -14.837 1.00 92.50 113 ALA A CA 1
ATOM 931 C C . ALA A 1 113 ? 2.052 -7.757 -15.970 1.00 92.50 113 ALA A C 1
ATOM 933 O O . ALA A 1 113 ? 2.666 -8.303 -16.886 1.00 92.50 113 ALA A O 1
ATOM 934 N N . LEU A 1 114 ? 1.913 -6.429 -15.893 1.00 90.00 114 LEU A N 1
ATOM 935 C CA . LEU A 1 114 ? 2.496 -5.502 -16.871 1.00 90.00 114 LEU A CA 1
ATOM 936 C C . LEU A 1 114 ? 4.032 -5.509 -16.847 1.00 90.00 114 LEU A C 1
ATOM 938 O O . LEU A 1 114 ? 4.641 -5.541 -17.914 1.00 90.00 114 LEU A O 1
ATOM 942 N N . PHE A 1 115 ? 4.657 -5.546 -15.665 1.00 92.94 115 PHE A N 1
ATOM 943 C CA . PHE A 1 115 ? 6.112 -5.697 -15.529 1.00 92.94 115 PHE A CA 1
ATOM 944 C C . PHE A 1 115 ? 6.603 -6.966 -16.240 1.00 92.94 115 PHE A C 1
ATOM 946 O O . PHE A 1 115 ? 7.478 -6.895 -17.105 1.00 92.94 115 PHE A O 1
ATOM 953 N N . TRP A 1 116 ? 5.963 -8.111 -15.980 1.00 93.50 116 TRP A N 1
ATOM 954 C CA . TRP A 1 116 ? 6.335 -9.371 -16.627 1.00 93.50 116 TRP A CA 1
ATOM 955 C C . TRP A 1 116 ? 6.121 -9.374 -18.144 1.00 93.50 116 TRP A C 1
ATOM 957 O O . TRP A 1 116 ? 6.925 -9.954 -18.870 1.00 93.50 116 TRP A O 1
ATOM 967 N N . GLN A 1 117 ? 5.080 -8.709 -18.656 1.00 90.12 117 GLN A N 1
ATOM 968 C CA . GLN A 1 117 ? 4.865 -8.562 -20.106 1.00 90.12 117 GLN A CA 1
ATOM 969 C C . GLN A 1 117 ? 5.977 -7.767 -20.803 1.00 90.12 117 GLN A C 1
ATOM 971 O O . GLN A 1 117 ? 6.163 -7.909 -22.012 1.00 90.12 117 GLN A O 1
ATOM 976 N N . GLN A 1 118 ? 6.705 -6.942 -20.052 1.00 88.81 118 GLN A N 1
ATOM 977 C CA . GLN A 1 118 ? 7.826 -6.136 -20.532 1.00 88.81 118 GLN A CA 1
ATOM 978 C C . GLN A 1 118 ? 9.189 -6.783 -20.252 1.00 88.81 118 GLN A C 1
ATOM 980 O O . GLN A 1 118 ? 10.210 -6.146 -20.496 1.00 88.81 118 GLN A O 1
ATOM 985 N N . ASP A 1 119 ? 9.208 -8.031 -19.765 1.00 91.88 119 ASP A N 1
ATOM 986 C CA . ASP A 1 119 ? 10.425 -8.745 -19.349 1.00 91.88 119 ASP A CA 1
ATOM 987 C C . ASP A 1 119 ? 11.200 -8.001 -18.242 1.00 91.88 119 ASP A C 1
ATOM 989 O O . ASP A 1 119 ? 12.430 -7.992 -18.193 1.00 91.88 119 ASP A O 1
ATOM 993 N N . VAL A 1 120 ? 10.463 -7.334 -17.345 1.00 92.25 120 V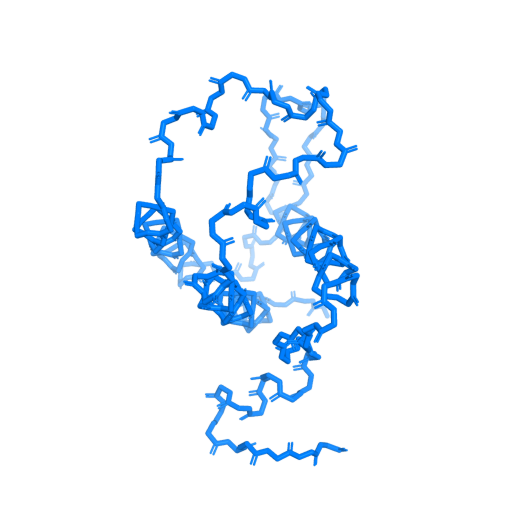AL A N 1
ATOM 994 C CA . VAL A 1 120 ? 11.007 -6.633 -16.179 1.00 92.25 120 VAL A CA 1
ATOM 995 C C . VAL A 1 120 ? 10.528 -7.327 -14.910 1.00 92.25 120 VAL A C 1
ATOM 9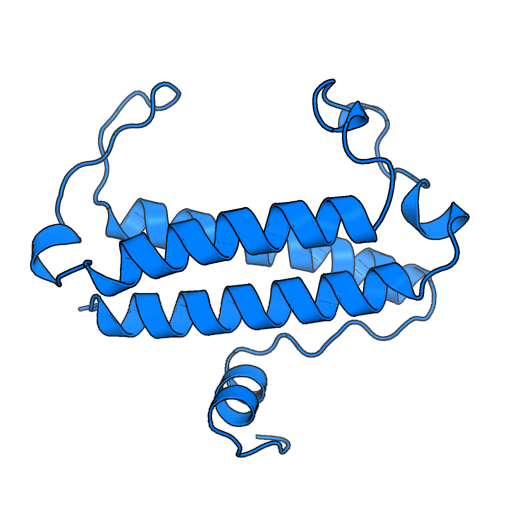97 O O . VAL A 1 120 ? 9.339 -7.585 -14.738 1.00 92.25 120 VAL A O 1
ATOM 1000 N N . GLU A 1 121 ? 11.455 -7.610 -13.997 1.00 95.19 121 GLU A N 1
ATOM 1001 C CA . GLU A 1 121 ? 11.123 -8.146 -12.678 1.00 95.19 121 GLU A CA 1
ATOM 1002 C C . GLU A 1 121 ? 10.427 -7.065 -11.821 1.00 95.19 121 GLU A C 1
ATOM 1004 O O . GLU A 1 121 ? 10.956 -5.954 -11.688 1.00 95.19 121 GLU A O 1
ATOM 1009 N N . PRO A 1 122 ? 9.239 -7.345 -11.251 1.00 96.06 122 PRO A N 1
ATOM 1010 C CA . PRO A 1 122 ? 8.546 -6.415 -10.373 1.00 96.06 122 PRO A CA 1
ATOM 1011 C C . PRO A 1 122 ? 9.265 -6.297 -9.017 1.00 96.06 122 PRO A C 1
ATOM 1013 O O . PRO A 1 122 ? 9.982 -7.212 -8.610 1.00 96.06 122 PRO A O 1
ATOM 1016 N N . PRO A 1 123 ? 9.055 -5.200 -8.272 1.00 96.56 123 PRO A N 1
ATOM 1017 C CA . PRO A 1 123 ? 9.582 -5.074 -6.915 1.00 96.56 123 PRO A CA 1
ATOM 1018 C C . PRO A 1 123 ? 9.082 -6.165 -5.969 1.00 96.56 123 PRO A C 1
ATOM 1020 O O . PRO A 1 123 ? 7.948 -6.617 -6.093 1.00 96.56 123 PRO A O 1
ATOM 1023 N N . GLU A 1 124 ? 9.898 -6.501 -4.966 1.00 94.94 124 GLU A N 1
ATOM 1024 C CA . GLU A 1 124 ? 9.515 -7.395 -3.869 1.00 94.94 124 GLU A CA 1
ATOM 1025 C C . GLU A 1 124 ? 8.243 -6.887 -3.170 1.00 94.94 124 GLU A C 1
ATOM 1027 O O . GLU A 1 124 ? 8.140 -5.722 -2.776 1.00 94.94 124 GLU A O 1
ATOM 1032 N N . MET A 1 125 ? 7.263 -7.772 -3.016 1.00 94.56 125 MET A N 1
ATOM 1033 C CA . MET A 1 125 ? 5.946 -7.446 -2.468 1.00 94.56 125 MET A CA 1
ATOM 1034 C C . MET A 1 125 ? 5.386 -8.548 -1.574 1.00 94.56 125 MET A C 1
ATOM 1036 O O . MET A 1 125 ? 4.199 -8.555 -1.264 1.00 94.56 125 MET A O 1
ATOM 1040 N N . THR A 1 126 ? 6.174 -9.538 -1.177 1.00 93.94 126 THR A N 1
ATOM 1041 C CA . THR A 1 126 ? 5.714 -10.500 -0.188 1.00 93.94 126 THR A CA 1
ATOM 1042 C C . THR A 1 126 ? 5.672 -9.825 1.179 1.00 93.94 126 THR A C 1
ATOM 1044 O O . THR A 1 126 ? 6.555 -9.063 1.577 1.00 93.94 126 THR A O 1
ATOM 1047 N N . TRP A 1 127 ? 4.613 -10.108 1.936 1.00 94.31 127 TRP A N 1
ATOM 1048 C CA . TRP A 1 127 ? 4.455 -9.566 3.285 1.00 94.31 127 TRP A CA 1
ATOM 1049 C C . TRP A 1 127 ? 5.667 -9.859 4.179 1.00 94.31 127 TRP A C 1
ATOM 1051 O O . TRP A 1 127 ? 6.079 -9.005 4.961 1.00 94.31 127 TRP A O 1
ATOM 1061 N N . ILE A 1 128 ? 6.212 -11.074 4.081 1.00 94.00 128 ILE A N 1
ATOM 1062 C CA . ILE A 1 128 ? 7.281 -11.552 4.957 1.00 94.00 128 ILE A CA 1
ATOM 1063 C C . ILE A 1 128 ? 8.574 -10.793 4.661 1.00 94.00 128 ILE A C 1
ATOM 1065 O O . ILE A 1 128 ? 9.088 -10.120 5.557 1.00 94.00 128 ILE A O 1
ATOM 1069 N N . ASP A 1 129 ? 9.049 -10.829 3.416 1.00 94.12 129 ASP A N 1
ATOM 1070 C CA . ASP A 1 129 ? 10.363 -10.285 3.071 1.00 94.12 129 ASP A CA 1
ATOM 1071 C C . ASP A 1 129 ? 10.379 -8.754 3.175 1.00 94.12 129 ASP A C 1
ATOM 1073 O O . ASP A 1 129 ? 11.306 -8.172 3.744 1.00 94.12 129 ASP A O 1
ATOM 1077 N N . VAL A 1 130 ? 9.303 -8.077 2.753 1.00 94.50 130 VAL A N 1
ATOM 1078 C CA . VAL A 1 130 ? 9.197 -6.615 2.897 1.00 94.50 130 VAL A CA 1
ATOM 1079 C C . VAL A 1 130 ? 9.160 -6.200 4.371 1.00 94.50 130 VAL A C 1
ATOM 1081 O O . VAL A 1 130 ? 9.793 -5.212 4.754 1.00 94.50 130 VAL A O 1
ATOM 1084 N N . ARG A 1 131 ? 8.444 -6.932 5.236 1.00 93.62 131 ARG A N 1
ATOM 1085 C CA . ARG A 1 131 ? 8.387 -6.611 6.673 1.00 93.62 131 ARG A CA 1
ATOM 1086 C C . ARG A 1 131 ? 9.742 -6.810 7.351 1.00 93.62 131 ARG A C 1
ATOM 1088 O O . ARG A 1 131 ? 10.117 -5.975 8.176 1.00 93.62 131 ARG A O 1
ATOM 1095 N N . LEU A 1 132 ? 10.472 -7.869 7.000 1.00 92.44 132 LEU A N 1
ATOM 1096 C CA . LEU A 1 132 ? 11.836 -8.104 7.483 1.00 92.44 132 LEU A CA 1
ATOM 1097 C C . LEU A 1 132 ? 12.787 -6.991 7.017 1.00 92.44 132 LEU A C 1
ATOM 1099 O O . LEU A 1 132 ? 13.501 -6.404 7.833 1.00 92.44 132 LEU A O 1
ATOM 1103 N N . ALA A 1 133 ? 12.694 -6.583 5.749 1.00 92.12 133 ALA A N 1
ATOM 1104 C CA . ALA A 1 133 ? 13.463 -5.461 5.217 1.00 92.12 133 ALA A CA 1
ATOM 1105 C C . ALA A 1 133 ? 13.167 -4.135 5.948 1.00 92.12 133 ALA A C 1
ATOM 1107 O O . ALA A 1 133 ? 14.095 -3.390 6.268 1.00 92.12 133 ALA A O 1
ATOM 1108 N N . ILE A 1 134 ? 11.900 -3.840 6.276 1.00 92.69 134 ILE A N 1
ATOM 1109 C CA . ILE A 1 134 ? 11.520 -2.659 7.081 1.00 92.69 134 ILE A CA 1
ATOM 1110 C C . ILE A 1 134 ? 12.140 -2.715 8.485 1.00 92.69 134 ILE A C 1
ATOM 1112 O O . ILE A 1 134 ? 12.520 -1.676 9.029 1.00 92.69 134 ILE A O 1
ATOM 1116 N N . ALA A 1 135 ? 12.254 -3.907 9.073 1.00 91.06 135 ALA A N 1
ATOM 1117 C CA . ALA A 1 135 ? 12.883 -4.112 10.375 1.00 91.06 135 ALA A CA 1
ATOM 1118 C C . ALA A 1 135 ? 14.424 -4.040 10.336 1.00 91.06 135 ALA A C 1
ATOM 1120 O O . ALA A 1 135 ? 15.056 -4.089 11.391 1.00 91.06 135 ALA A O 1
ATOM 1121 N N . GLY A 1 136 ? 15.026 -3.881 9.151 1.00 90.75 136 GLY A N 1
ATOM 1122 C CA . GLY A 1 136 ? 16.476 -3.842 8.968 1.00 90.75 136 GLY A CA 1
ATOM 1123 C C . GLY A 1 136 ? 17.132 -5.220 8.876 1.00 90.75 136 GLY A C 1
ATOM 1124 O O . GLY A 1 136 ? 18.346 -5.305 9.036 1.00 90.75 136 GLY A O 1
ATOM 1125 N N . ASP A 1 137 ? 16.355 -6.270 8.601 1.00 85.50 137 ASP A N 1
ATOM 1126 C CA . ASP A 1 137 ? 16.827 -7.649 8.439 1.00 85.50 137 ASP A CA 1
ATOM 1127 C C . ASP A 1 137 ? 16.542 -8.163 7.012 1.00 85.50 137 ASP A C 1
ATOM 1129 O O . ASP A 1 137 ? 15.659 -8.994 6.810 1.00 85.50 137 ASP A O 1
ATOM 1133 N N . PRO A 1 138 ? 17.190 -7.601 5.972 1.00 73.94 138 PRO A N 1
ATOM 1134 C CA . PRO A 1 138 ? 16.935 -8.012 4.597 1.00 73.94 138 PRO A CA 1
ATOM 1135 C C . PRO A 1 138 ? 17.563 -9.388 4.314 1.00 73.94 138 PRO A C 1
ATOM 1137 O O . PRO A 1 138 ? 18.778 -9.558 4.418 1.00 73.94 138 PRO A O 1
ATOM 1140 N N . GLY A 1 139 ? 16.753 -10.358 3.896 1.00 61.00 139 GLY A N 1
ATOM 1141 C CA . GLY A 1 139 ? 17.200 -11.691 3.486 1.00 61.00 139 GLY A CA 1
ATOM 1142 C C . GLY A 1 139 ? 16.021 -12.570 3.055 1.00 61.00 139 GLY A C 1
ATOM 1143 O O . GLY A 1 139 ? 14.886 -12.232 3.385 1.00 61.00 139 GLY A O 1
ATOM 1144 N N . PRO A 1 140 ? 16.262 -13.663 2.306 1.00 58.84 140 PRO A N 1
ATOM 1145 C CA . PRO A 1 140 ? 15.203 -14.602 1.951 1.00 58.84 140 PRO A CA 1
ATOM 1146 C C . PRO A 1 140 ? 14.694 -15.312 3.210 1.00 58.84 140 PRO A C 1
ATOM 1148 O O . PRO A 1 140 ? 15.502 -15.803 4.008 1.00 58.84 140 PRO A O 1
ATOM 1151 N N . SER A 1 141 ? 13.371 -15.339 3.379 1.00 55.88 141 SER A N 1
ATOM 1152 C CA . SER A 1 141 ? 12.693 -16.080 4.448 1.00 55.88 141 SER A CA 1
ATOM 1153 C C . SER A 1 141 ? 12.564 -17.583 4.194 1.00 55.88 141 SER A C 1
ATOM 1155 O O . SER A 1 141 ? 12.615 -18.028 3.024 1.00 55.88 141 SER A O 1
#

Sequence (141 aa):
MTTASDFREIYRYNWRVLRDFCDALSKLPPEALVASADSAIREKDFDEVQSMDELRGYMEKIIAKEERFLTKLKDKDLDRGVQPEWKTRPHPLRDALLQVTFEQAHHLGELIALFWQQDVEPPEMTWIDVRLAIAGDPGPS

Radius of gyration: 16.97 Å; chains: 1; bounding box: 43×32×44 Å